Protein AF-A0A832B0Q4-F1 (afdb_monomer)

Structure (mmCIF, N/CA/C/O backbone):
data_AF-A0A832B0Q4-F1
#
_entry.id   AF-A0A832B0Q4-F1
#
loop_
_atom_site.group_PDB
_atom_site.id
_atom_site.type_symbol
_atom_site.label_atom_id
_atom_site.label_alt_id
_atom_site.label_comp_id
_atom_site.label_asym_id
_atom_site.label_entity_id
_atom_site.label_seq_id
_atom_site.pdbx_PDB_ins_code
_atom_site.Cartn_x
_atom_site.Cartn_y
_atom_site.Cartn_z
_atom_site.occupancy
_atom_site.B_iso_or_equiv
_atom_site.auth_seq_id
_atom_site.auth_comp_id
_atom_site.auth_asym_id
_atom_site.auth_atom_id
_atom_site.pdbx_PDB_model_num
ATOM 1 N N . MET A 1 1 ? -14.620 13.764 0.739 1.00 53.47 1 MET A N 1
ATOM 2 C CA . MET A 1 1 ? -13.622 13.769 1.838 1.00 53.47 1 MET A CA 1
ATOM 3 C C . MET A 1 1 ? -12.802 12.485 1.728 1.00 53.47 1 MET A C 1
ATOM 5 O O . MET A 1 1 ? -13.428 11.458 1.504 1.00 53.47 1 MET A O 1
ATOM 9 N N . SER A 1 2 ? -11.462 12.511 1.785 1.00 80.75 2 SER A N 1
ATOM 10 C CA . SER A 1 2 ? -10.663 11.267 1.702 1.00 80.75 2 SER A CA 1
ATOM 11 C C . SER A 1 2 ? -10.621 10.540 3.052 1.00 80.75 2 SER A C 1
ATOM 13 O O . SER A 1 2 ? -10.722 11.190 4.094 1.00 80.75 2 SER A O 1
ATOM 15 N N . VAL A 1 3 ? -10.462 9.210 3.029 1.00 84.25 3 VAL A N 1
ATOM 16 C CA . VAL A 1 3 ? -10.301 8.369 4.234 1.00 84.25 3 VAL A CA 1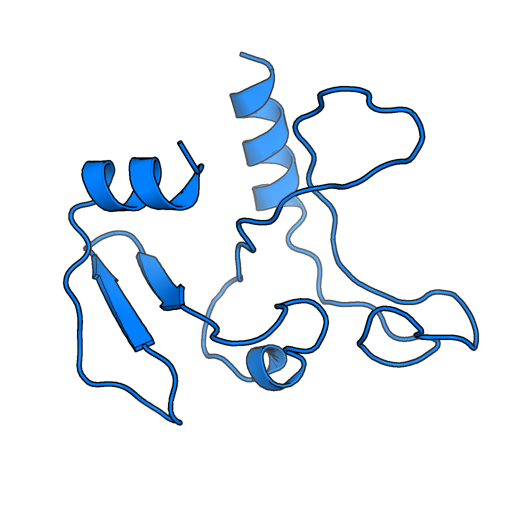
ATOM 17 C C . VAL A 1 3 ? -9.147 8.878 5.098 1.00 84.25 3 VAL A C 1
ATOM 19 O O . VAL A 1 3 ? -9.331 9.079 6.294 1.00 84.25 3 VAL A O 1
ATOM 22 N N . ALA A 1 4 ? -8.011 9.205 4.475 1.00 86.44 4 ALA A N 1
ATOM 23 C CA . ALA A 1 4 ? -6.848 9.761 5.161 1.00 86.44 4 ALA A CA 1
ATOM 24 C C . ALA A 1 4 ? -7.189 11.025 5.968 1.00 86.44 4 ALA A C 1
ATOM 26 O O . ALA A 1 4 ? -6.864 11.097 7.144 1.00 86.44 4 ALA A O 1
ATOM 27 N N . ARG A 1 5 ? -7.932 11.989 5.403 1.00 86.06 5 ARG A N 1
ATOM 28 C CA . ARG A 1 5 ? -8.296 13.215 6.142 1.00 86.06 5 ARG A CA 1
ATOM 29 C C . ARG A 1 5 ? -9.164 12.943 7.369 1.00 86.06 5 ARG A C 1
ATOM 31 O O . ARG A 1 5 ? -9.013 13.627 8.373 1.00 86.06 5 ARG A O 1
ATOM 38 N N . ARG A 1 6 ? -10.083 11.974 7.287 1.00 89.38 6 ARG A N 1
ATOM 39 C CA . ARG A 1 6 ? -10.894 11.572 8.448 1.00 89.38 6 ARG A CA 1
ATOM 40 C C . ARG A 1 6 ? -10.034 10.905 9.514 1.00 89.38 6 ARG A C 1
ATOM 42 O O . ARG A 1 6 ? -10.164 11.260 10.675 1.00 89.38 6 ARG A O 1
ATOM 49 N N . LEU A 1 7 ? -9.148 9.999 9.108 1.00 88.00 7 LEU A N 1
ATOM 50 C CA . LEU A 1 7 ? -8.247 9.297 10.017 1.00 88.00 7 LEU A CA 1
ATOM 51 C C . LEU A 1 7 ? -7.305 10.270 10.741 1.00 88.00 7 LEU A C 1
ATOM 53 O O . LEU A 1 7 ? -7.191 10.210 11.959 1.00 88.00 7 LEU A O 1
ATOM 57 N N . PHE A 1 8 ? -6.730 11.229 10.010 1.00 89.06 8 PHE A N 1
ATOM 58 C CA . PHE A 1 8 ? -5.877 12.275 10.579 1.00 89.06 8 PHE A CA 1
ATOM 59 C C . PHE A 1 8 ? -6.598 13.117 11.636 1.00 89.06 8 PHE A C 1
ATOM 61 O O . PHE A 1 8 ? -6.013 13.436 12.663 1.00 89.06 8 PHE A O 1
ATOM 68 N N . GLY A 1 9 ? -7.875 13.442 11.411 1.00 86.19 9 GLY A N 1
ATOM 69 C CA . GLY A 1 9 ? -8.677 14.179 12.387 1.00 86.19 9 GLY A CA 1
ATOM 70 C C . GLY A 1 9 ? -9.131 13.353 13.594 1.00 86.19 9 GLY A C 1
ATOM 71 O O . GLY A 1 9 ? -9.490 13.938 14.606 1.00 86.19 9 GLY A O 1
ATOM 72 N N . MET A 1 10 ? -9.148 12.019 13.497 1.00 90.94 10 MET A N 1
ATOM 73 C CA . MET A 1 10 ? -9.573 11.133 14.589 1.00 90.94 10 MET A CA 1
ATOM 74 C C . MET A 1 10 ? -8.425 10.718 15.509 1.00 90.94 10 MET A C 1
ATOM 76 O O . MET A 1 10 ? -8.657 10.531 16.695 1.00 90.94 10 MET A O 1
ATOM 80 N N . LEU A 1 11 ? -7.227 10.522 14.955 1.00 90.88 11 LEU A N 1
ATOM 81 C CA . LEU A 1 11 ? -6.070 9.980 15.677 1.00 90.88 11 LEU A CA 1
ATOM 82 C C . LEU A 1 11 ? -5.055 11.055 16.095 1.00 90.88 11 LEU A C 1
ATOM 84 O O . LEU A 1 11 ? -3.976 10.708 16.550 1.00 90.88 11 LEU A O 1
ATOM 88 N N . GLU A 1 12 ? -5.388 12.338 15.922 1.00 92.56 12 GLU A N 1
ATOM 89 C CA . GLU A 1 12 ? -4.585 13.474 16.410 1.00 92.56 12 GLU A CA 1
ATOM 90 C C . GLU A 1 12 ? -3.102 13.412 15.993 1.00 92.56 12 GLU A C 1
ATOM 92 O O . GLU A 1 12 ? -2.190 13.608 16.793 1.00 92.56 12 GLU A O 1
ATOM 97 N N . PHE A 1 13 ? -2.852 13.135 14.710 1.00 94.69 13 PHE A N 1
ATOM 98 C CA . PHE A 1 13 ? -1.494 13.073 14.164 1.00 94.69 13 PHE A CA 1
ATOM 99 C C . PHE A 1 13 ? -0.766 14.419 14.254 1.00 94.69 13 PHE A C 1
ATOM 101 O O . PHE A 1 13 ? -1.280 15.447 13.805 1.00 94.69 13 PHE A O 1
ATOM 108 N N . ASN A 1 14 ? 0.480 14.379 14.725 1.00 94.19 14 ASN A N 1
ATOM 109 C CA . ASN A 1 14 ? 1.385 15.523 14.779 1.00 94.19 14 ASN A CA 1
ATOM 110 C C . ASN A 1 14 ? 2.453 15.394 13.693 1.00 94.19 14 ASN A C 1
ATOM 112 O O . ASN A 1 14 ? 3.042 14.329 13.532 1.00 94.19 14 ASN A O 1
ATOM 116 N N . GLU A 1 15 ? 2.705 16.465 12.939 1.00 95.25 15 GLU A N 1
ATOM 117 C CA . GLU A 1 15 ? 3.796 16.486 11.957 1.00 95.25 15 GLU A CA 1
ATOM 118 C C . GLU A 1 15 ? 5.149 16.468 12.679 1.00 95.25 15 GLU A C 1
ATOM 120 O O . GLU A 1 15 ? 5.358 17.204 13.645 1.00 95.25 15 GLU A O 1
ATOM 125 N N . VAL A 1 16 ? 6.061 15.621 12.205 1.00 95.19 16 VAL A N 1
ATOM 126 C CA . VAL A 1 16 ? 7.422 15.484 12.735 1.00 95.19 16 VAL A CA 1
ATOM 127 C C . VAL A 1 16 ? 8.449 15.817 11.659 1.00 95.19 16 VAL A C 1
ATOM 129 O O . VAL A 1 16 ? 8.115 15.953 10.479 1.00 95.19 16 VAL A O 1
ATOM 132 N N . GLU A 1 17 ? 9.716 15.938 12.061 1.00 93.88 17 GLU A N 1
ATOM 133 C CA . GLU A 1 17 ? 10.802 16.272 11.141 1.00 93.88 17 GLU A CA 1
ATOM 134 C C . GLU A 1 17 ? 10.838 15.316 9.930 1.00 93.88 17 GLU A C 1
ATOM 136 O O . GLU A 1 17 ? 10.885 14.085 10.097 1.00 93.88 17 GLU A O 1
ATOM 141 N N . PRO A 1 18 ? 10.820 15.857 8.696 1.00 90.12 18 PRO A N 1
ATOM 142 C CA . PRO A 1 18 ? 10.892 15.050 7.490 1.00 90.12 18 PRO A CA 1
ATOM 143 C C . PRO A 1 18 ? 12.163 14.203 7.447 1.00 90.12 18 PRO A C 1
ATOM 145 O O . PRO A 1 18 ? 13.259 14.656 7.779 1.00 90.12 18 PRO A O 1
ATOM 148 N N . LYS A 1 19 ? 12.040 12.975 6.939 1.00 86.62 19 LYS A N 1
ATOM 149 C CA . LYS A 1 19 ? 13.180 12.074 6.723 1.00 86.62 19 LYS A CA 1
ATOM 150 C C . LYS A 1 19 ? 13.166 11.581 5.287 1.00 86.62 19 LYS A C 1
ATOM 152 O O . LYS A 1 19 ? 12.126 11.161 4.796 1.00 86.62 19 LYS A O 1
ATOM 157 N N . ASN A 1 20 ? 14.310 11.634 4.605 1.00 84.38 20 ASN A N 1
ATOM 158 C CA . ASN A 1 20 ? 14.441 11.206 3.205 1.00 84.38 20 ASN A CA 1
ATOM 159 C C . ASN A 1 20 ? 13.422 11.880 2.257 1.00 84.38 20 ASN A C 1
ATOM 161 O O . ASN A 1 20 ? 12.884 11.234 1.365 1.00 84.38 20 ASN A O 1
ATOM 165 N N . ASN A 1 21 ? 13.136 13.174 2.459 1.00 85.06 21 ASN A N 1
ATOM 166 C CA . ASN A 1 21 ? 12.114 13.945 1.726 1.00 85.06 21 ASN A CA 1
ATOM 167 C C . ASN A 1 21 ? 10.660 13.462 1.896 1.00 85.06 21 ASN A C 1
ATOM 169 O O . ASN A 1 21 ? 9.772 13.940 1.184 1.00 85.06 21 ASN A O 1
ATOM 173 N N . LEU A 1 22 ? 10.403 12.560 2.843 1.00 90.75 22 LEU A N 1
ATOM 174 C CA . LEU A 1 22 ? 9.067 12.106 3.205 1.00 90.75 22 LEU A CA 1
ATOM 175 C C . LEU A 1 22 ? 8.520 12.979 4.330 1.00 90.75 22 LEU A C 1
ATOM 177 O O . LEU A 1 22 ? 9.181 13.161 5.357 1.00 90.75 22 LEU A O 1
ATOM 181 N N . ARG A 1 23 ? 7.302 13.493 4.145 1.00 94.31 23 ARG A N 1
ATOM 182 C CA . ARG A 1 23 ? 6.557 14.129 5.234 1.00 94.31 23 ARG A CA 1
ATOM 183 C C . ARG A 1 23 ? 6.056 13.038 6.166 1.00 94.31 23 ARG A C 1
ATOM 185 O O . ARG A 1 23 ? 5.457 12.065 5.702 1.00 94.31 23 ARG A O 1
ATOM 192 N N . ARG A 1 24 ? 6.336 13.191 7.456 1.00 94.62 24 ARG A N 1
ATOM 193 C CA . ARG A 1 24 ? 6.045 12.193 8.484 1.00 94.62 24 ARG A CA 1
ATOM 194 C C . ARG A 1 24 ? 5.144 12.799 9.545 1.00 94.62 24 ARG A C 1
ATOM 196 O O . ARG A 1 24 ? 5.262 13.977 9.873 1.00 94.62 24 ARG A O 1
ATOM 203 N N . PHE A 1 25 ? 4.264 11.968 10.074 1.00 95.12 25 PHE A N 1
ATOM 204 C CA . PHE A 1 25 ? 3.368 12.309 11.159 1.00 95.12 25 PHE A CA 1
ATOM 205 C C . PHE A 1 25 ? 3.326 11.152 12.145 1.00 95.12 25 PHE A C 1
ATOM 207 O O . PHE A 1 25 ? 3.416 9.996 11.737 1.00 95.12 25 PHE A O 1
ATOM 214 N N . GLU A 1 26 ? 3.159 11.455 13.422 1.00 94.75 26 GLU A N 1
ATOM 215 C CA . GLU A 1 26 ? 3.142 10.462 14.493 1.00 94.75 26 GLU A CA 1
ATOM 216 C C . GLU A 1 26 ? 1.937 10.713 15.411 1.00 94.75 26 GLU A C 1
ATOM 218 O O . GLU A 1 26 ? 1.522 11.856 15.638 1.00 94.75 26 GLU A O 1
ATOM 223 N N . CYS A 1 27 ? 1.351 9.629 15.909 1.00 94.50 27 CYS A N 1
ATOM 224 C CA . CYS A 1 27 ? 0.377 9.622 16.996 1.00 94.50 27 CYS A CA 1
ATOM 225 C C . CYS A 1 27 ? 0.647 8.416 17.906 1.00 94.50 27 CYS A C 1
ATOM 227 O O . CYS A 1 27 ? 1.481 7.569 17.588 1.00 94.50 27 CYS A O 1
ATOM 229 N N . ASP A 1 28 ? -0.112 8.283 18.992 1.00 93.56 28 ASP A N 1
ATOM 230 C CA . ASP A 1 28 ? 0.049 7.189 19.961 1.00 93.56 28 ASP A CA 1
ATOM 231 C C . ASP A 1 28 ? -0.178 5.785 19.369 1.00 93.56 28 ASP A C 1
ATOM 23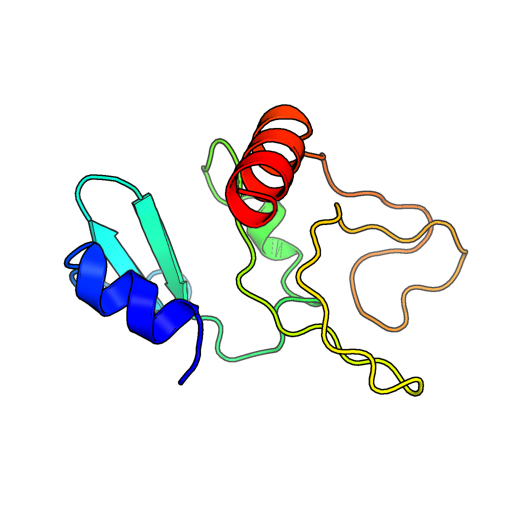3 O O . ASP A 1 28 ? 0.184 4.777 19.978 1.00 93.56 28 ASP A O 1
ATOM 237 N N . HIS A 1 29 ? -0.806 5.697 18.194 1.00 91.19 29 HIS A N 1
ATOM 238 C CA . HIS A 1 29 ? -1.241 4.433 17.603 1.00 91.19 29 HIS A CA 1
ATOM 239 C C . HIS A 1 29 ? -0.482 4.028 16.338 1.00 91.19 29 HIS A C 1
ATOM 241 O O . HIS A 1 29 ? -0.457 2.840 16.014 1.00 91.19 29 HIS A O 1
ATOM 247 N N . ALA A 1 30 ? 0.073 4.984 15.589 1.00 92.88 30 ALA A N 1
ATOM 248 C CA . ALA A 1 30 ? 0.697 4.725 14.297 1.00 92.88 30 ALA A CA 1
ATOM 249 C C . ALA A 1 30 ? 1.576 5.890 13.823 1.00 92.88 30 ALA A C 1
ATOM 251 O O . ALA A 1 30 ? 1.302 7.059 14.108 1.00 92.88 30 ALA A O 1
ATOM 252 N N . ASP A 1 31 ? 2.544 5.549 12.977 1.00 93.44 31 ASP A N 1
ATOM 253 C CA . ASP A 1 31 ? 3.206 6.485 12.075 1.00 93.44 31 ASP A CA 1
ATOM 254 C C . ASP A 1 31 ? 2.359 6.675 10.809 1.00 93.44 31 ASP A C 1
ATOM 256 O O . ASP A 1 31 ? 1.750 5.734 10.292 1.00 93.44 31 ASP A O 1
ATOM 260 N N . ALA A 1 32 ? 2.380 7.880 10.248 1.00 94.44 32 ALA A N 1
ATOM 261 C CA . ALA A 1 32 ? 1.859 8.160 8.920 1.00 94.44 32 ALA A CA 1
ATOM 262 C C . ALA A 1 32 ? 2.912 8.852 8.055 1.00 94.44 32 ALA A C 1
ATOM 264 O O . ALA A 1 32 ? 3.681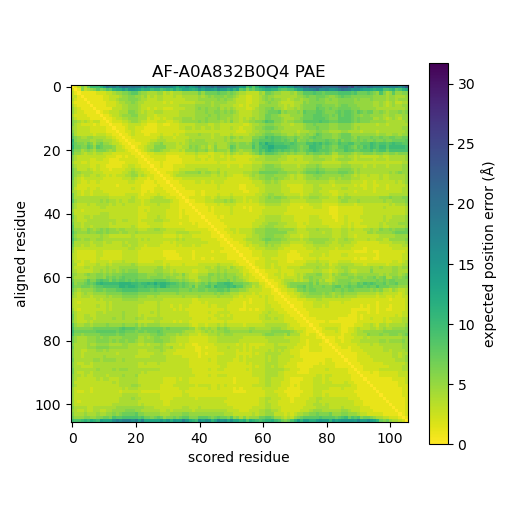 9.702 8.503 1.00 94.44 32 ALA A O 1
ATOM 265 N N . ILE A 1 33 ? 2.921 8.490 6.775 1.00 94.19 33 ILE A N 1
ATOM 266 C CA . ILE A 1 33 ? 3.819 9.053 5.773 1.00 94.19 33 ILE A CA 1
ATOM 267 C C . ILE A 1 33 ? 2.970 9.575 4.626 1.00 94.19 33 ILE A C 1
ATOM 269 O O . ILE A 1 33 ? 2.103 8.866 4.111 1.00 94.19 33 ILE A O 1
ATOM 273 N N . GLU A 1 34 ? 3.236 10.805 4.200 1.00 93.44 34 GLU A N 1
ATOM 274 C CA . GLU A 1 34 ? 2.657 11.346 2.977 1.00 93.44 34 GLU A CA 1
ATOM 275 C C . GLU A 1 34 ? 3.671 11.254 1.834 1.00 93.44 34 GLU A C 1
ATOM 277 O O . GLU A 1 34 ? 4.780 11.795 1.900 1.00 93.44 34 GLU A O 1
ATOM 282 N N . LEU A 1 35 ? 3.266 10.562 0.770 1.00 93.12 35 LEU A N 1
ATOM 283 C CA . LEU A 1 35 ? 4.026 10.454 -0.468 1.00 93.12 35 LEU A CA 1
ATOM 284 C C . LEU A 1 35 ? 3.610 11.565 -1.430 1.00 93.12 35 LEU A C 1
ATOM 286 O O . LEU A 1 35 ? 2.421 11.831 -1.608 1.00 93.12 35 LEU A O 1
ATOM 290 N N . LYS A 1 36 ? 4.598 12.192 -2.074 1.00 90.69 36 LYS A N 1
ATOM 291 C CA . LYS A 1 36 ? 4.348 13.166 -3.148 1.00 90.69 36 LYS A CA 1
ATOM 292 C C . LYS A 1 36 ? 3.897 12.478 -4.436 1.00 90.69 36 LYS A C 1
ATOM 294 O O . LYS A 1 36 ? 3.018 12.986 -5.125 1.00 90.69 36 LYS A O 1
ATOM 299 N N . ASP A 1 37 ? 4.489 11.322 -4.719 1.00 91.56 37 ASP A N 1
ATOM 300 C CA . ASP A 1 37 ? 4.234 10.530 -5.918 1.00 91.56 37 ASP A CA 1
ATOM 301 C C . ASP A 1 37 ? 3.279 9.360 -5.640 1.00 91.56 37 ASP A C 1
ATOM 303 O O . ASP A 1 37 ? 2.893 9.080 -4.500 1.00 91.56 37 ASP A O 1
ATOM 307 N N . LEU A 1 38 ? 2.870 8.661 -6.702 1.00 93.06 38 LEU A N 1
ATOM 308 C CA . LEU A 1 38 ? 1.970 7.516 -6.592 1.00 93.06 38 LEU A CA 1
ATOM 309 C C . LEU A 1 38 ? 2.629 6.374 -5.800 1.00 93.06 38 LEU A C 1
ATOM 311 O O . LEU A 1 38 ? 3.670 5.851 -6.187 1.00 93.06 38 LEU A O 1
ATOM 315 N N . HIS A 1 39 ? 1.956 5.943 -4.730 1.00 93.62 39 HIS A N 1
ATOM 316 C CA . HIS A 1 39 ? 2.403 4.877 -3.822 1.00 93.62 39 HIS A CA 1
ATOM 317 C C . HIS A 1 39 ? 2.718 3.542 -4.511 1.00 93.62 39 HIS A C 1
ATOM 319 O O . HIS A 1 39 ? 3.533 2.786 -4.001 1.00 93.62 39 HIS A O 1
ATOM 325 N N . ILE A 1 40 ? 2.126 3.260 -5.675 1.00 94.94 40 ILE A N 1
ATOM 326 C CA . ILE A 1 40 ? 2.400 2.036 -6.444 1.00 94.94 40 ILE A CA 1
ATOM 327 C C . ILE A 1 40 ? 3.863 1.929 -6.918 1.00 94.94 40 ILE A C 1
ATOM 329 O O . ILE A 1 40 ? 4.321 0.840 -7.236 1.00 94.94 40 ILE A O 1
ATOM 333 N N . PHE A 1 41 ? 4.606 3.042 -6.938 1.00 95.56 41 PHE A N 1
ATOM 334 C CA . PHE A 1 41 ? 6.033 3.082 -7.282 1.00 95.56 41 PHE A CA 1
ATOM 335 C C . PHE A 1 41 ? 6.948 3.212 -6.052 1.00 95.56 41 PHE A C 1
ATOM 337 O O . PHE A 1 41 ? 8.144 3.467 -6.191 1.00 95.56 41 PHE A O 1
ATOM 344 N N . ALA A 1 42 ? 6.407 3.076 -4.839 1.00 94.38 42 ALA A N 1
ATOM 345 C CA . ALA A 1 42 ? 7.136 3.300 -3.595 1.00 94.38 42 ALA A CA 1
ATOM 346 C C . ALA A 1 42 ? 7.868 2.042 -3.091 1.00 94.38 42 ALA A C 1
ATOM 348 O O . ALA A 1 42 ? 7.792 1.712 -1.909 1.00 94.38 42 ALA A O 1
ATOM 349 N N . ASP A 1 43 ? 8.612 1.361 -3.970 1.00 94.00 43 ASP A N 1
ATOM 350 C CA . ASP A 1 43 ? 9.346 0.123 -3.645 1.00 94.00 43 ASP A CA 1
ATOM 351 C C . ASP A 1 43 ? 10.301 0.298 -2.452 1.00 94.00 43 ASP A C 1
ATOM 353 O O . ASP A 1 43 ? 10.493 -0.626 -1.671 1.00 94.00 43 ASP A O 1
ATOM 357 N N . PHE A 1 44 ? 10.855 1.501 -2.265 1.00 92.38 44 PHE A N 1
ATOM 358 C CA . PHE A 1 44 ? 11.755 1.836 -1.154 1.00 92.38 44 PHE A CA 1
ATOM 359 C C . PHE A 1 44 ? 11.110 1.705 0.237 1.00 92.38 44 PHE A C 1
ATOM 361 O O . PHE A 1 44 ? 11.818 1.697 1.243 1.00 92.38 44 PHE A O 1
ATOM 368 N N . LEU A 1 45 ? 9.777 1.630 0.323 1.00 92.75 45 LEU A N 1
ATOM 369 C CA . LEU A 1 45 ? 9.079 1.416 1.590 1.00 92.75 45 LEU A CA 1
ATOM 370 C C . LEU A 1 45 ? 9.232 -0.015 2.115 1.00 92.75 45 LEU A C 1
ATOM 372 O O . LEU A 1 45 ? 8.935 -0.239 3.286 1.00 92.75 45 LEU A O 1
ATOM 376 N N . SER A 1 46 ? 9.742 -0.959 1.312 1.00 88.94 46 SER A N 1
ATOM 377 C CA . SER A 1 46 ? 10.078 -2.309 1.788 1.00 88.94 46 SER A CA 1
ATOM 378 C C . SER A 1 46 ? 11.076 -2.303 2.944 1.00 88.94 46 SER A C 1
ATOM 380 O O . SER A 1 46 ? 11.060 -3.211 3.769 1.00 88.94 46 SER A O 1
ATOM 382 N N . ASP A 1 47 ? 11.925 -1.276 3.003 1.00 89.88 47 ASP A N 1
ATOM 383 C CA . ASP A 1 47 ? 12.977 -1.135 4.008 1.00 89.88 47 ASP A CA 1
ATOM 384 C C . ASP A 1 47 ? 12.536 -0.238 5.181 1.00 89.88 47 ASP A C 1
ATOM 386 O O . ASP A 1 47 ? 13.330 0.068 6.076 1.00 89.88 47 ASP A O 1
ATOM 390 N N . TYR A 1 48 ? 11.278 0.225 5.184 1.00 90.00 48 TYR A N 1
ATOM 391 C CA . TYR A 1 48 ? 10.752 1.038 6.275 1.00 90.00 48 TYR A CA 1
ATOM 392 C C . TYR A 1 48 ? 10.539 0.162 7.522 1.00 90.00 48 TYR A C 1
ATOM 394 O O . TYR A 1 48 ? 9.921 -0.899 7.422 1.00 90.00 48 TYR A O 1
ATOM 402 N N . PRO A 1 49 ? 11.017 0.582 8.709 1.00 90.06 49 PRO A N 1
ATOM 403 C CA . PRO A 1 49 ? 10.964 -0.232 9.919 1.00 90.06 49 PRO A CA 1
ATOM 404 C C . PRO A 1 49 ? 9.559 -0.214 10.542 1.00 90.06 49 PRO A C 1
ATOM 406 O O . PRO A 1 49 ? 9.327 0.437 11.557 1.00 90.06 49 PRO A O 1
ATOM 409 N N . ALA A 1 50 ? 8.620 -0.927 9.927 1.00 91.88 50 ALA A N 1
ATOM 410 C CA . ALA A 1 50 ? 7.262 -1.118 10.423 1.00 91.88 50 ALA A CA 1
ATOM 411 C C . ALA A 1 50 ? 6.895 -2.607 10.443 1.00 91.88 50 ALA A C 1
ATOM 413 O O . ALA A 1 50 ? 7.391 -3.389 9.636 1.00 91.88 50 ALA A O 1
ATOM 414 N N . GLU A 1 51 ? 6.000 -2.996 11.354 1.00 93.94 51 GLU A N 1
ATOM 415 C CA . GLU A 1 51 ? 5.459 -4.363 11.396 1.00 93.94 51 GLU A CA 1
ATOM 416 C C . GLU A 1 51 ? 4.617 -4.669 10.146 1.00 93.94 51 GLU A C 1
ATOM 418 O O . GLU A 1 51 ? 4.677 -5.764 9.592 1.00 93.94 51 GLU A O 1
ATOM 423 N N . TYR A 1 52 ? 3.848 -3.680 9.687 1.00 94.81 52 TYR A N 1
ATOM 424 C CA . TYR A 1 52 ? 3.110 -3.695 8.429 1.00 94.81 52 TYR A CA 1
ATOM 425 C C . TYR A 1 52 ? 2.847 -2.257 7.967 1.00 94.81 52 TYR A C 1
ATOM 427 O O . TYR A 1 52 ? 2.899 -1.314 8.758 1.00 94.81 52 TYR A O 1
ATOM 435 N N . ILE A 1 53 ? 2.536 -2.089 6.681 1.00 95.56 53 ILE A N 1
ATOM 436 C CA . ILE A 1 53 ? 2.197 -0.793 6.087 1.00 95.56 53 ILE A CA 1
ATOM 437 C C . ILE A 1 53 ? 0.767 -0.858 5.557 1.00 95.56 53 ILE A C 1
ATOM 439 O O . ILE A 1 53 ? 0.409 -1.776 4.821 1.00 95.56 53 ILE A O 1
ATOM 443 N N . LEU A 1 54 ? -0.057 0.126 5.925 1.00 94.75 54 LEU A N 1
ATOM 444 C CA . LEU A 1 54 ? -1.416 0.276 5.410 1.00 94.75 54 LEU A CA 1
ATOM 445 C C . LEU A 1 54 ? -1.468 1.396 4.365 1.00 94.75 54 LEU A C 1
ATOM 447 O O . LEU A 1 54 ? -1.432 2.580 4.702 1.00 94.75 54 LEU A O 1
ATOM 451 N N . PHE A 1 55 ? -1.629 1.032 3.094 1.00 95.00 55 PHE A N 1
ATOM 452 C CA . PHE A 1 55 ? -1.811 2.005 2.019 1.00 95.00 55 PHE A CA 1
ATOM 453 C C . PHE A 1 55 ? -3.268 2.480 1.933 1.00 95.00 55 PHE A C 1
ATOM 455 O O . PHE A 1 55 ? -4.161 1.765 1.476 1.00 95.00 55 PHE A O 1
ATOM 462 N N . LEU A 1 56 ? -3.520 3.731 2.329 1.00 93.56 56 LEU A N 1
ATOM 463 C CA . LEU A 1 56 ? -4.825 4.379 2.157 1.00 93.56 56 LEU A CA 1
ATOM 464 C C . LEU A 1 56 ? -4.996 4.871 0.712 1.00 93.56 56 LEU A C 1
ATOM 466 O O . LEU A 1 56 ? -4.757 6.038 0.398 1.00 93.56 56 LEU A O 1
ATOM 470 N N . SER A 1 57 ? -5.418 3.966 -0.169 1.00 92.62 57 SER A N 1
ATOM 471 C CA . SER A 1 57 ? -5.492 4.197 -1.614 1.00 92.62 57 SER A CA 1
ATOM 472 C C . SER A 1 57 ? -6.923 4.229 -2.165 1.00 92.62 57 SER A C 1
ATOM 474 O O . SER A 1 57 ? -7.876 3.760 -1.542 1.00 92.62 57 SER A O 1
ATOM 476 N N . LYS A 1 58 ? -7.079 4.804 -3.363 1.00 89.75 58 LYS A N 1
ATOM 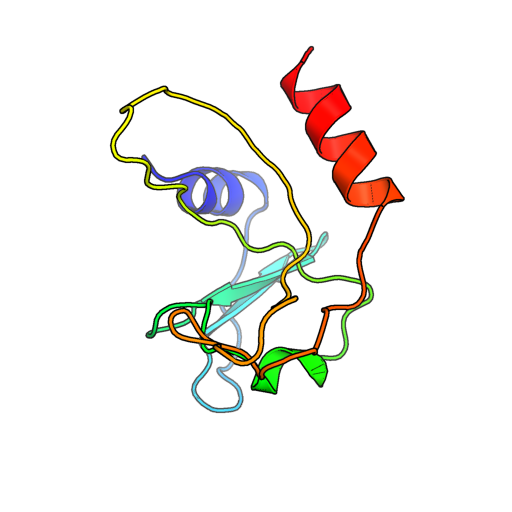477 C CA . LYS A 1 58 ? -8.309 4.708 -4.155 1.00 89.75 58 LYS A CA 1
ATOM 478 C C . LYS A 1 58 ? -8.183 3.552 -5.137 1.00 89.75 58 LYS A C 1
ATOM 480 O O . LYS A 1 58 ? -7.226 3.498 -5.902 1.00 89.75 58 LYS A O 1
ATOM 485 N N . HIS A 1 59 ? -9.210 2.715 -5.202 1.00 90.62 59 HIS A N 1
ATOM 486 C CA . HIS A 1 59 ? -9.376 1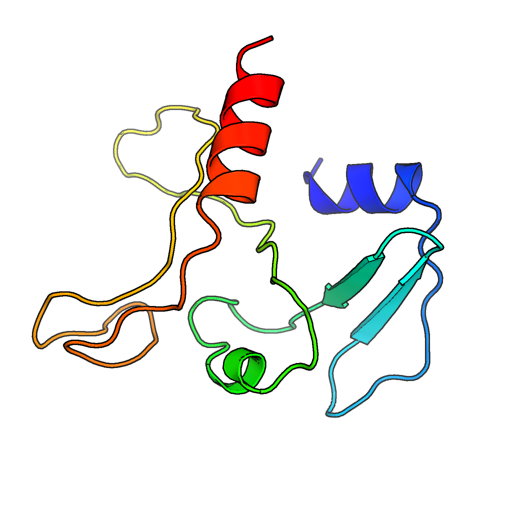.788 -6.312 1.00 90.62 59 HIS A CA 1
ATOM 487 C C . HIS A 1 59 ? -10.080 2.490 -7.484 1.00 90.62 59 HIS A C 1
ATOM 489 O O . HIS A 1 59 ? -11.068 3.198 -7.281 1.00 90.62 59 HIS A O 1
ATOM 495 N N . SER A 1 60 ? -9.575 2.301 -8.704 1.00 89.94 60 SER A N 1
ATOM 496 C CA . SER A 1 60 ? -10.187 2.806 -9.937 1.00 89.94 60 SER A CA 1
ATOM 497 C C . SER A 1 60 ? -10.466 1.639 -10.875 1.00 89.94 60 SER A C 1
ATOM 499 O O . SER A 1 60 ? -9.569 0.854 -11.174 1.00 89.94 60 SER A O 1
ATOM 501 N N . SER A 1 61 ? -11.712 1.519 -11.333 1.00 90.62 61 SER A N 1
ATOM 502 C CA . SER A 1 61 ? -12.156 0.443 -12.218 1.00 90.62 61 SER A CA 1
ATOM 503 C C . SER A 1 61 ? -13.099 0.986 -13.281 1.00 90.62 61 SER A C 1
ATOM 505 O O . SER A 1 61 ? -14.004 1.763 -12.974 1.00 90.62 61 SER A O 1
ATOM 507 N N . ALA A 1 62 ? -12.945 0.514 -14.521 1.00 92.00 62 ALA A N 1
ATOM 508 C CA . ALA A 1 62 ? -13.820 0.875 -15.638 1.00 92.00 62 ALA A CA 1
ATOM 509 C C . ALA A 1 62 ? -15.297 0.515 -15.389 1.00 92.00 62 ALA A C 1
ATOM 511 O O . ALA A 1 62 ? -16.187 1.131 -15.967 1.00 92.00 62 ALA A O 1
ATOM 512 N N . LYS A 1 63 ? -15.572 -0.460 -14.508 1.00 92.62 63 LYS A N 1
ATOM 513 C CA . LYS A 1 63 ? -16.941 -0.848 -14.134 1.00 92.62 63 LYS A CA 1
ATOM 514 C C . LYS A 1 63 ? -17.642 0.171 -13.228 1.00 92.62 63 LYS A C 1
ATOM 516 O O . LYS A 1 63 ? -18.853 0.082 -13.074 1.00 92.62 63 LYS A O 1
ATOM 521 N N . GLY A 1 64 ? -16.908 1.096 -12.601 1.00 90.12 64 GLY A N 1
ATOM 522 C CA . GLY A 1 64 ? -17.482 2.167 -11.777 1.00 90.12 64 GLY A CA 1
ATOM 523 C C . GLY A 1 64 ? -18.213 1.706 -10.509 1.00 90.12 64 GLY A C 1
ATOM 524 O O . GLY A 1 64 ? -18.975 2.478 -9.934 1.00 90.12 64 GLY A O 1
ATOM 525 N N . VAL A 1 65 ? -18.009 0.461 -10.070 1.00 93.12 65 VAL A N 1
ATOM 526 C CA . VAL A 1 65 ? -18.648 -0.070 -8.860 1.00 93.12 65 VAL A CA 1
ATOM 527 C C . VAL A 1 65 ? -17.979 0.527 -7.627 1.00 93.12 65 VAL A C 1
ATOM 529 O O . VAL A 1 65 ? -16.763 0.436 -7.468 1.00 93.12 65 VAL A O 1
ATOM 532 N N . ALA A 1 66 ? -18.779 1.123 -6.744 1.00 90.56 66 ALA A N 1
ATOM 533 C CA . ALA A 1 66 ? -18.302 1.583 -5.449 1.00 90.56 66 ALA A CA 1
ATOM 534 C C . ALA A 1 66 ? -18.031 0.377 -4.539 1.00 90.56 66 ALA A C 1
ATOM 536 O O . ALA A 1 66 ? -18.919 -0.437 -4.293 1.00 90.56 66 ALA A O 1
ATOM 537 N N . SER A 1 67 ? -16.803 0.269 -4.038 1.00 91.56 67 SER A N 1
ATOM 538 C CA . SER A 1 67 ? -16.373 -0.844 -3.193 1.00 91.56 67 SER A CA 1
ATOM 539 C C . SER A 1 67 ? -15.308 -0.399 -2.200 1.00 91.56 67 SER A C 1
ATOM 541 O O . SER A 1 67 ? -14.438 0.403 -2.543 1.00 91.56 67 SER A O 1
ATOM 543 N N . PHE A 1 68 ? -15.330 -0.985 -1.004 1.00 92.81 68 PHE A N 1
ATOM 544 C CA . PHE A 1 68 ? -14.175 -1.003 -0.112 1.00 92.81 68 PHE A CA 1
ATOM 545 C C . PHE A 1 68 ? -13.433 -2.326 -0.292 1.00 92.81 68 PHE A C 1
ATOM 547 O O . PHE A 1 68 ? -14.053 -3.387 -0.317 1.00 92.81 68 PHE A O 1
ATOM 554 N N . THR A 1 69 ? -12.115 -2.263 -0.454 1.00 94.06 69 THR A N 1
ATOM 555 C CA . THR A 1 69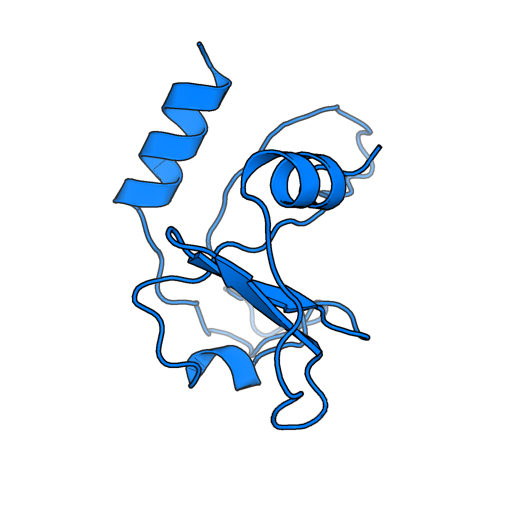 ? -11.289 -3.424 -0.801 1.00 94.06 69 THR A CA 1
ATOM 556 C C . THR A 1 69 ? -9.993 -3.430 -0.004 1.00 94.06 69 THR A C 1
ATOM 558 O O . THR A 1 69 ? -9.503 -2.380 0.405 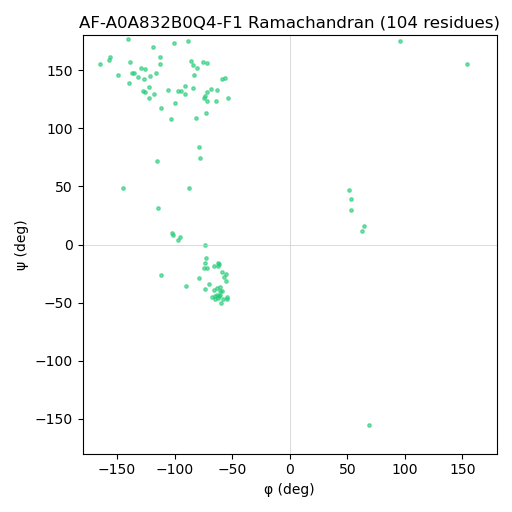1.00 94.06 69 THR A O 1
ATOM 561 N N . THR A 1 70 ? -9.401 -4.611 0.144 1.00 95.94 70 THR A N 1
ATOM 562 C CA . THR A 1 70 ? -8.019 -4.800 0.592 1.00 95.94 70 THR A CA 1
ATOM 563 C C . THR A 1 70 ? -7.360 -5.848 -0.301 1.00 95.94 70 THR A C 1
ATOM 565 O O . THR A 1 70 ? -8.039 -6.754 -0.790 1.00 95.94 70 THR A O 1
ATOM 568 N N . HIS A 1 71 ? -6.063 -5.715 -0.544 1.00 96.19 71 HIS A N 1
ATOM 569 C CA . HIS A 1 71 ? -5.244 -6.700 -1.240 1.00 96.19 71 HIS A CA 1
ATOM 570 C C . HIS A 1 71 ? -3.780 -6.497 -0.836 1.00 96.19 71 HIS A C 1
ATOM 572 O O . HIS A 1 71 ? -3.414 -5.411 -0.397 1.00 96.19 71 HIS A O 1
ATOM 578 N N . ALA A 1 72 ? -2.960 -7.531 -1.008 1.00 96.31 72 ALA A N 1
ATOM 579 C CA . ALA A 1 72 ? -1.512 -7.363 -1.058 1.00 96.31 72 ALA A CA 1
ATOM 580 C C . ALA A 1 72 ? -1.096 -6.975 -2.486 1.00 96.31 72 ALA A C 1
ATOM 582 O O . ALA A 1 72 ? -1.817 -7.255 -3.452 1.00 96.31 72 ALA A O 1
ATOM 583 N N . GLU A 1 73 ? 0.034 -6.300 -2.627 1.00 95.94 73 GLU A N 1
ATOM 584 C CA . GLU A 1 73 ? 0.619 -5.907 -3.905 1.00 95.94 73 GLU 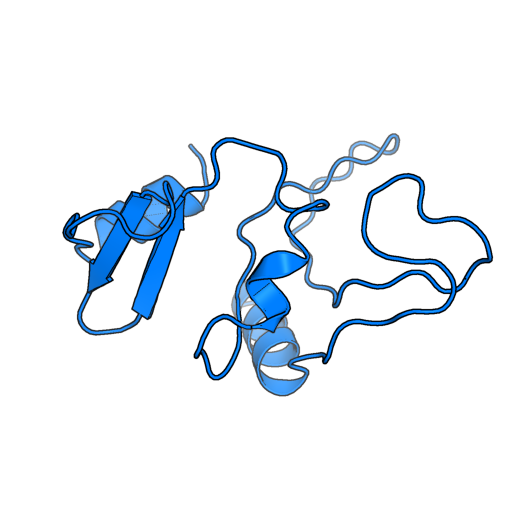A CA 1
ATOM 585 C C . GLU A 1 73 ? 1.498 -7.020 -4.492 1.00 95.94 73 GLU A C 1
ATOM 587 O O . GLU A 1 73 ? 2.010 -7.900 -3.798 1.00 95.94 73 GLU A O 1
ATOM 592 N N . GLY A 1 74 ? 1.700 -6.980 -5.805 1.00 96.12 74 GLY A N 1
ATOM 593 C CA . GLY A 1 74 ? 2.596 -7.907 -6.479 1.00 96.12 74 GLY A CA 1
ATOM 594 C C . GLY A 1 74 ? 2.245 -8.124 -7.940 1.00 96.12 74 GLY A C 1
ATOM 595 O O . GLY A 1 74 ? 1.093 -7.978 -8.350 1.00 96.12 74 GLY A O 1
ATOM 596 N N . ASN A 1 75 ? 3.250 -8.518 -8.715 1.00 97.88 75 ASN A N 1
ATOM 597 C CA . ASN A 1 75 ? 3.116 -8.836 -10.127 1.00 97.88 75 ASN A CA 1
ATOM 598 C C . ASN A 1 75 ? 3.338 -10.334 -10.345 1.00 97.88 75 ASN A C 1
ATOM 600 O O . ASN A 1 75 ? 4.427 -10.862 -10.123 1.00 97.88 75 ASN A O 1
ATOM 604 N N . TRP A 1 76 ? 2.304 -11.017 -10.832 1.00 96.19 76 TRP A N 1
ATOM 605 C CA . TRP A 1 76 ? 2.390 -12.426 -11.229 1.00 96.19 76 TRP A CA 1
ATOM 606 C C . TRP A 1 76 ? 3.035 -12.611 -12.608 1.00 96.19 76 TRP A C 1
ATOM 608 O O . TRP A 1 76 ? 3.627 -13.655 -12.884 1.00 96.19 76 TRP A O 1
ATOM 618 N N . SER A 1 77 ? 2.896 -11.612 -13.482 1.00 96.06 77 SER A N 1
ATOM 619 C CA . SER A 1 77 ? 3.329 -11.648 -14.877 1.00 96.06 77 SER A CA 1
ATOM 620 C C . SER A 1 77 ? 4.781 -11.202 -15.055 1.00 96.06 77 SER A C 1
ATOM 622 O O . SER A 1 77 ? 5.449 -10.733 -14.133 1.00 96.06 77 SER A O 1
ATOM 624 N N . SER A 1 78 ? 5.246 -11.324 -16.299 1.00 96.44 78 SER A N 1
ATOM 625 C CA . SER A 1 78 ? 6.507 -10.758 -16.776 1.00 96.44 78 SER A CA 1
ATOM 626 C C . SER A 1 78 ? 6.458 -9.232 -16.967 1.00 96.44 78 SER A C 1
ATOM 628 O O . SER A 1 78 ? 7.454 -8.643 -17.379 1.00 96.44 78 SER A O 1
ATOM 630 N N . SER A 1 79 ? 5.313 -8.593 -16.707 1.00 96.69 79 SER A N 1
ATOM 631 C CA . SER A 1 79 ? 5.114 -7.142 -16.783 1.00 96.69 79 SER A CA 1
ATOM 632 C C . SER A 1 79 ? 4.875 -6.548 -15.393 1.00 96.69 79 SER A C 1
ATOM 634 O O . SER A 1 79 ? 4.429 -7.240 -14.481 1.00 96.69 79 SER A O 1
ATOM 636 N N . ALA A 1 80 ? 5.187 -5.263 -15.238 1.00 96.00 80 ALA A N 1
ATOM 637 C CA . ALA A 1 80 ? 5.030 -4.506 -13.995 1.00 96.00 80 ALA A CA 1
ATOM 638 C C . ALA A 1 80 ? 4.630 -3.053 -14.312 1.00 96.00 80 ALA A C 1
ATOM 640 O O . ALA A 1 80 ? 5.236 -2.090 -13.847 1.00 96.00 80 ALA A O 1
ATOM 641 N N . ASP A 1 81 ? 3.620 -2.896 -15.171 1.00 95.12 81 ASP A N 1
ATOM 642 C CA . ASP A 1 81 ? 3.249 -1.602 -15.769 1.00 95.12 81 ASP A CA 1
ATOM 643 C C . ASP A 1 81 ? 2.717 -0.589 -14.739 1.00 95.12 81 ASP A C 1
ATOM 645 O O . ASP A 1 81 ? 2.686 0.614 -14.993 1.00 95.12 81 ASP A O 1
ATOM 649 N N . LEU A 1 82 ? 2.305 -1.077 -13.565 1.00 95.12 82 LEU A N 1
ATOM 650 C CA . LEU A 1 82 ? 1.781 -0.291 -12.448 1.00 95.12 82 LEU A CA 1
ATOM 651 C C . LEU A 1 82 ? 2.699 -0.349 -11.217 1.00 95.12 82 LEU A C 1
ATOM 653 O O . LEU A 1 82 ? 2.215 -0.266 -10.094 1.00 95.12 82 LEU A O 1
ATOM 657 N N . GLY A 1 83 ? 4.010 -0.479 -11.429 1.00 96.00 83 GLY A N 1
ATOM 658 C CA . GLY A 1 83 ? 5.017 -0.457 -10.366 1.00 96.00 83 GLY A CA 1
ATOM 659 C C . GLY A 1 83 ? 5.439 -1.838 -9.860 1.00 96.00 83 GLY A C 1
ATOM 660 O O . GLY A 1 83 ? 4.921 -2.876 -10.285 1.00 96.00 83 GLY A O 1
ATOM 661 N N . GLY A 1 84 ? 6.434 -1.849 -8.970 1.00 95.94 84 GLY A N 1
ATOM 662 C CA . GLY A 1 84 ? 7.116 -3.061 -8.520 1.00 95.94 84 GLY A CA 1
ATOM 663 C C . GLY A 1 84 ? 7.976 -3.717 -9.605 1.00 95.94 84 GLY A C 1
ATOM 664 O O . GLY A 1 84 ? 8.425 -3.079 -10.560 1.00 95.94 84 GLY A O 1
ATOM 665 N N . LYS A 1 85 ? 8.205 -5.030 -9.464 1.00 96.94 85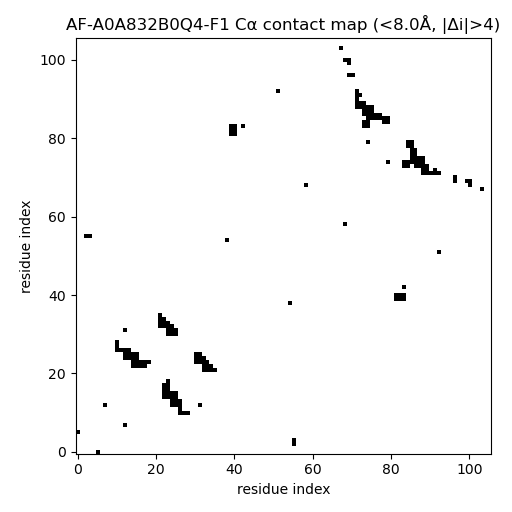 LYS A N 1
ATOM 666 C CA . LYS A 1 85 ? 9.006 -5.837 -10.402 1.00 96.94 85 LYS A CA 1
ATOM 667 C C . LYS A 1 85 ? 8.225 -7.053 -10.906 1.00 96.94 85 LYS A C 1
ATOM 669 O O . LYS A 1 85 ? 7.381 -7.560 -10.163 1.00 96.94 85 LYS A O 1
ATOM 674 N N . PRO A 1 86 ? 8.501 -7.542 -12.131 1.00 98.06 86 PRO A N 1
ATOM 675 C CA . PRO A 1 86 ? 7.923 -8.784 -12.637 1.00 98.06 86 PRO A CA 1
ATOM 676 C C . PRO A 1 86 ? 8.205 -9.975 -11.721 1.00 98.06 86 PRO A C 1
ATOM 678 O O . PRO A 1 86 ? 9.302 -10.089 -11.174 1.00 98.06 86 PRO A O 1
ATOM 681 N N . HIS A 1 87 ? 7.230 -10.875 -11.593 1.00 97.69 87 HIS A N 1
ATOM 682 C CA . HIS A 1 87 ? 7.319 -12.083 -10.762 1.00 97.69 87 HIS A CA 1
ATOM 683 C C . HIS A 1 87 ? 7.722 -11.829 -9.295 1.00 97.69 87 HIS A C 1
ATOM 685 O O . HIS A 1 87 ? 8.336 -12.687 -8.658 1.00 97.69 87 HIS A O 1
ATOM 691 N N . GLN A 1 88 ? 7.375 -10.660 -8.748 1.00 97.44 88 GLN A N 1
ATOM 692 C CA . GLN A 1 88 ? 7.636 -10.299 -7.357 1.00 97.44 88 GLN A CA 1
ATOM 693 C C . GLN A 1 88 ? 6.332 -9.959 -6.633 1.00 97.44 88 GLN A C 1
ATOM 695 O O . GLN A 1 88 ? 5.496 -9.221 -7.150 1.00 97.44 88 GLN A O 1
ATOM 700 N N . LEU A 1 89 ? 6.180 -10.482 -5.415 1.00 96.06 89 LEU A N 1
ATOM 701 C CA . LEU A 1 89 ? 5.033 -10.245 -4.538 1.00 96.06 89 LEU A CA 1
ATOM 702 C C . LEU A 1 89 ? 5.479 -9.512 -3.268 1.00 96.06 89 LEU A C 1
ATOM 704 O O . LEU A 1 89 ? 6.600 -9.738 -2.800 1.00 96.06 89 LEU A O 1
ATOM 708 N N . SER A 1 90 ? 4.614 -8.660 -2.711 1.00 95.12 90 SER A N 1
ATOM 709 C CA . SER A 1 90 ? 4.839 -8.080 -1.386 1.00 95.12 90 SER A CA 1
ATOM 710 C C . SER A 1 90 ? 4.564 -9.113 -0.288 1.00 95.12 90 SER A C 1
ATOM 712 O O . SER A 1 90 ? 3.861 -10.110 -0.488 1.00 95.12 90 SER A O 1
ATOM 714 N N . VAL A 1 91 ? 5.155 -8.901 0.890 1.00 94.81 91 VAL A N 1
ATOM 715 C CA . VAL A 1 91 ? 4.816 -9.697 2.073 1.00 94.81 91 VAL A CA 1
ATOM 716 C C . VAL A 1 91 ? 3.433 -9.258 2.541 1.00 94.81 91 VAL A C 1
ATOM 718 O O . VAL A 1 91 ? 3.242 -8.123 2.967 1.00 94.81 91 VAL A O 1
ATOM 721 N N . ALA A 1 92 ? 2.458 -10.157 2.439 1.00 96.19 92 ALA A N 1
ATOM 722 C CA . ALA A 1 92 ? 1.089 -9.866 2.840 1.00 96.19 92 ALA A CA 1
ATOM 723 C C . ALA A 1 92 ? 0.943 -9.778 4.370 1.00 96.19 92 ALA A C 1
ATOM 725 O O . ALA A 1 92 ? 1.670 -10.440 5.112 1.00 96.19 92 ALA A O 1
ATOM 726 N N . ALA A 1 93 ? -0.087 -9.055 4.825 1.00 96.94 93 ALA A N 1
ATOM 727 C CA . ALA A 1 93 ? -0.525 -8.985 6.224 1.00 96.94 93 ALA A CA 1
ATOM 728 C C . ALA A 1 93 ? -1.945 -9.589 6.391 1.00 96.94 93 ALA A C 1
ATOM 730 O O . ALA A 1 93 ? -2.920 -8.851 6.571 1.00 96.94 93 ALA A O 1
ATOM 731 N N . PRO A 1 94 ? -2.122 -10.929 6.289 1.00 97.50 94 PRO A N 1
ATOM 732 C CA . PRO A 1 94 ? -3.443 -11.552 6.157 1.00 97.50 94 PRO A CA 1
ATOM 733 C C . PRO A 1 94 ? -4.389 -11.285 7.331 1.00 97.50 94 PRO A C 1
ATOM 735 O O . PRO A 1 94 ? -5.591 -11.115 7.123 1.00 97.50 94 PRO A O 1
ATOM 738 N N . LEU A 1 95 ? -3.859 -11.240 8.560 1.00 97.62 95 LEU A N 1
ATOM 739 C CA . LEU A 1 95 ? -4.659 -11.001 9.764 1.00 97.62 95 LEU A CA 1
ATOM 740 C C . LEU A 1 95 ? -5.272 -9.596 9.742 1.00 97.62 95 LEU A C 1
ATOM 742 O O . LEU A 1 95 ? -6.478 -9.450 9.946 1.00 97.62 95 LEU A O 1
ATOM 746 N N . GLN A 1 96 ? -4.467 -8.585 9.418 1.00 97.00 96 GLN A N 1
ATOM 747 C CA . GLN A 1 96 ? -4.881 -7.188 9.316 1.00 97.00 96 GLN A CA 1
ATOM 748 C C . GLN A 1 96 ? -5.884 -7.002 8.170 1.00 97.00 96 GLN A C 1
ATOM 750 O O . GLN A 1 96 ? -6.934 -6.388 8.360 1.00 97.00 96 GLN A O 1
ATOM 755 N N . MET A 1 97 ? -5.619 -7.601 7.003 1.00 97.31 97 MET A N 1
ATOM 756 C CA . MET A 1 97 ? -6.537 -7.573 5.857 1.00 97.31 97 MET A CA 1
ATOM 757 C C . MET A 1 97 ? -7.910 -8.167 6.212 1.00 97.31 97 MET A C 1
ATOM 759 O O . MET A 1 97 ? -8.945 -7.560 5.930 1.00 97.31 97 MET A O 1
ATOM 763 N N . HIS A 1 98 ? -7.932 -9.330 6.871 1.00 97.38 98 HIS A N 1
ATOM 764 C CA . HIS A 1 98 ? -9.169 -9.969 7.320 1.00 97.38 98 HIS A CA 1
ATOM 765 C C . HIS A 1 98 ? -9.926 -9.102 8.335 1.00 97.38 98 HIS A C 1
ATOM 767 O O . HIS A 1 98 ? -11.134 -8.909 8.200 1.00 97.38 98 HIS A O 1
ATOM 773 N N . GLN A 1 99 ? -9.230 -8.546 9.330 1.00 96.75 99 GLN A N 1
ATOM 774 C CA . GLN A 1 99 ? -9.840 -7.671 10.333 1.00 96.75 99 GLN A CA 1
ATOM 775 C C . GLN A 1 99 ? -10.470 -6.427 9.698 1.00 96.75 99 GLN A C 1
ATOM 777 O O . GLN A 1 99 ? -11.600 -6.087 10.044 1.00 96.75 99 GLN A O 1
ATOM 782 N N . ILE A 1 100 ? -9.792 -5.787 8.741 1.00 95.00 100 ILE A N 1
ATOM 783 C CA . ILE A 1 100 ? -10.325 -4.626 8.016 1.00 95.00 100 ILE A CA 1
ATOM 784 C C . ILE A 1 100 ? -11.615 -4.998 7.281 1.00 95.00 100 ILE A C 1
ATOM 786 O O . ILE A 1 100 ? -12.630 -4.324 7.451 1.00 95.00 100 ILE A O 1
ATOM 790 N N . LEU A 1 101 ? -11.612 -6.091 6.512 1.00 95.56 101 LEU A N 1
ATOM 791 C CA . LEU A 1 101 ? -12.816 -6.551 5.813 1.00 95.56 101 LEU A CA 1
ATOM 792 C C . LEU A 1 101 ? -13.951 -6.881 6.781 1.00 95.56 101 LEU A C 1
ATOM 794 O O . LEU A 1 101 ? -15.103 -6.553 6.505 1.00 95.56 101 LEU A O 1
ATOM 798 N N . PHE A 1 102 ? -13.641 -7.506 7.913 1.00 96.25 102 PHE A N 1
ATOM 799 C CA . PHE A 1 102 ? -14.637 -7.828 8.924 1.00 96.25 102 PHE A CA 1
ATOM 800 C C . PHE A 1 102 ? -15.280 -6.566 9.516 1.00 96.25 102 PHE A C 1
ATOM 802 O O . PHE A 1 102 ? -16.499 -6.519 9.647 1.00 96.25 102 PHE A O 1
ATOM 809 N N . GLN A 1 103 ? -14.494 -5.528 9.826 1.00 94.75 103 GLN A N 1
ATOM 810 C CA . GLN A 1 103 ? -15.033 -4.267 10.352 1.00 94.75 103 GLN A CA 1
ATOM 811 C C . GLN A 1 103 ? -15.819 -3.473 9.302 1.00 94.75 103 GLN A C 1
ATOM 813 O O . GLN A 1 103 ? -16.797 -2.827 9.650 1.00 94.75 103 GLN A O 1
ATOM 818 N N . LEU A 1 104 ? -15.428 -3.530 8.026 1.00 90.31 104 LEU A N 1
ATOM 819 C CA . LEU A 1 104 ? -16.136 -2.832 6.946 1.00 90.31 104 LEU A CA 1
ATOM 820 C C . LEU A 1 104 ? -17.492 -3.459 6.591 1.00 90.31 104 LEU A C 1
ATOM 822 O O . LEU A 1 104 ? -18.317 -2.795 5.972 1.00 90.31 104 LEU A O 1
ATOM 826 N N . ASN A 1 105 ? -17.706 -4.728 6.945 1.00 88.94 105 ASN A N 1
ATOM 827 C CA . ASN A 1 105 ? -18.963 -5.446 6.715 1.00 88.94 105 ASN A CA 1
ATOM 828 C C . ASN A 1 105 ? -19.908 -5.432 7.933 1.00 88.94 105 ASN A C 1
ATOM 830 O O . ASN A 1 105 ? -20.922 -6.132 7.917 1.00 88.94 105 ASN A O 1
ATOM 834 N N . ARG A 1 106 ? -19.567 -4.688 8.989 1.00 76.44 106 ARG A N 1
ATOM 835 C CA . ARG A 1 106 ? -20.419 -4.476 10.166 1.00 76.44 106 ARG A CA 1
ATOM 836 C C . ARG A 1 106 ? -21.248 -3.210 10.023 1.00 76.44 106 ARG A C 1
ATOM 838 O O . ARG A 1 106 ? -22.411 -3.257 10.476 1.00 76.44 106 ARG A O 1
#

Solvent-accessible surface area (backbone atoms only — not comparable to full-atom values): 7120 Å² total; per-residue (Å²): 134,59,72,64,62,54,50,46,72,71,56,66,55,40,80,49,85,63,56,97,90,31,46,34,27,43,37,99,85,50,79,45,74,54,70,94,62,69,70,60,64,47,66,75,58,77,76,50,98,60,98,73,83,85,82,93,73,85,88,83,59,97,82,70,73,89,77,89,85,81,80,71,58,65,24,86,44,92,54,39,94,72,38,73,47,50,67,36,69,55,88,67,58,66,68,62,50,50,50,52,54,55,62,75,74,107

Mean predicted aligned error: 3.79 Å

Sequence (106 aa):
MSVARRLFGMLEFNEVEPKNNLRRFECDHADAIELKDLHIFADFLSDYPAEYILFLSKHSSAKGVASFTTHAEGNWSSSADLGGKPHQLSVAAPLQMHQILFQLNR

Foldseek 3Di:
DAPVVVVCVPQVWDWDDDDPNWTWTDGPPDIDTDDPDDCQAPPVCLPPPDPDDDDRDDDDDPVPDDDDADDWDDADACDSPSHDHHNDTDDDDVVVRVVVVVVVVD

pLDDT: mean 92.65, std 5.36, range [53.47, 98.06]

Radius of gyration: 15.17 Å; Cα contacts (8 Å, |Δi|>4): 93; chains: 1; bounding box: 35×29×37 Å

Secondary structure (DSSP, 8-state):
--HHHHHHHHTT-EEEEEETTEEEEE-SS-EEEE-SS-GGG-GGGGGS--S----------TT----------EE-SS--TTSS-TTEE----HHHHHHHHHHHT-